Protein AF-A0A814FJP2-F1 (afdb_monomer)

Structure (mmCIF, N/CA/C/O backbone):
data_AF-A0A814FJP2-F1
#
_entry.id   AF-A0A814FJP2-F1
#
loop_
_atom_site.group_PDB
_atom_site.id
_atom_site.type_symbol
_atom_site.label_atom_id
_atom_site.label_alt_id
_atom_site.label_comp_id
_atom_site.label_asym_id
_atom_site.label_entity_id
_atom_site.label_seq_id
_atom_site.pdbx_PDB_ins_code
_atom_site.Cartn_x
_atom_site.Cartn_y
_atom_site.Cartn_z
_atom_site.occupancy
_atom_site.B_iso_or_equiv
_atom_site.auth_seq_id
_atom_site.auth_comp_id
_atom_site.auth_asym_id
_atom_site.auth_atom_id
_atom_site.pdbx_PDB_model_num
ATOM 1 N N . MET A 1 1 ? 11.737 20.132 12.094 1.00 38.03 1 MET A N 1
ATOM 2 C CA . MET A 1 1 ? 10.290 19.843 12.060 1.00 38.03 1 MET A CA 1
ATOM 3 C C . MET A 1 1 ? 10.160 18.371 12.412 1.00 38.03 1 MET A C 1
ATOM 5 O O . MET A 1 1 ? 10.495 17.536 11.584 1.00 38.03 1 MET A O 1
ATOM 9 N N . GLU A 1 2 ? 9.891 18.062 13.679 1.00 38.78 2 GLU A N 1
ATOM 10 C CA . GLU A 1 2 ? 9.868 16.677 14.169 1.00 38.78 2 GLU A CA 1
ATOM 11 C C . GLU A 1 2 ? 8.538 16.016 13.795 1.00 38.78 2 GLU A C 1
ATOM 13 O O . GLU A 1 2 ? 7.476 16.618 13.963 1.00 38.78 2 GLU A O 1
ATOM 18 N N . LEU A 1 3 ? 8.595 14.794 13.254 1.00 41.38 3 LEU A N 1
ATOM 19 C CA . LEU A 1 3 ? 7.397 13.986 13.043 1.00 41.38 3 LEU A CA 1
ATOM 20 C C . LEU A 1 3 ? 6.721 13.735 14.409 1.00 41.38 3 LEU A C 1
ATOM 22 O O . LEU A 1 3 ? 7.418 13.350 15.349 1.00 41.38 3 LEU A O 1
ATOM 26 N N . PRO A 1 4 ? 5.390 13.905 14.531 1.00 45.25 4 PRO A N 1
ATOM 27 C CA . PRO A 1 4 ? 4.648 13.611 15.755 1.00 45.25 4 PRO A CA 1
ATOM 28 C C . PRO A 1 4 ? 5.014 12.245 16.352 1.00 45.25 4 PRO A C 1
ATOM 30 O O . PRO A 1 4 ? 4.994 11.230 15.662 1.00 45.25 4 PRO A O 1
ATOM 33 N N . SER A 1 5 ? 5.295 12.203 17.652 1.00 49.69 5 SER A N 1
ATOM 34 C CA . SER A 1 5 ? 5.772 11.030 18.402 1.00 49.69 5 SER A CA 1
ATOM 35 C C . SER A 1 5 ? 4.885 9.778 18.300 1.00 49.69 5 SER A C 1
ATOM 37 O O . SER A 1 5 ? 5.399 8.665 18.403 1.00 49.69 5 SER A O 1
ATOM 39 N N . PHE A 1 6 ? 3.583 9.925 18.019 1.00 44.34 6 PHE A N 1
ATOM 40 C CA . PHE A 1 6 ? 2.681 8.792 17.758 1.00 44.34 6 PHE A CA 1
ATOM 41 C C . PHE A 1 6 ? 3.005 8.067 16.436 1.00 44.34 6 PHE A C 1
ATOM 43 O O . PHE A 1 6 ? 2.856 6.848 16.343 1.00 44.34 6 PHE A O 1
ATOM 50 N N . LEU A 1 7 ? 3.523 8.794 15.439 1.00 45.22 7 LEU A N 1
ATOM 51 C CA . LEU A 1 7 ? 3.978 8.217 14.175 1.00 45.22 7 LEU A CA 1
ATOM 52 C C . LEU A 1 7 ? 5.210 7.357 14.375 1.00 45.22 7 LEU A C 1
ATOM 54 O O . LEU A 1 7 ? 5.310 6.308 13.755 1.00 45.22 7 LEU A O 1
ATOM 58 N N . ASN A 1 8 ? 6.091 7.740 15.296 1.00 50.94 8 ASN A N 1
ATOM 59 C CA . ASN A 1 8 ? 7.338 7.028 15.542 1.00 50.94 8 ASN A CA 1
ATOM 60 C C . ASN A 1 8 ? 7.103 5.597 16.074 1.00 50.94 8 ASN A C 1
ATOM 62 O O . ASN A 1 8 ? 7.862 4.689 15.743 1.00 50.94 8 ASN A O 1
ATOM 66 N N . ILE A 1 9 ? 6.022 5.372 16.836 1.00 46.47 9 ILE A N 1
ATOM 67 C CA . ILE A 1 9 ? 5.663 4.064 17.423 1.00 46.47 9 ILE A CA 1
ATOM 68 C C . ILE A 1 9 ? 5.040 3.127 16.376 1.00 46.47 9 ILE A C 1
ATOM 70 O O . ILE A 1 9 ? 5.424 1.962 16.278 1.00 46.47 9 ILE A O 1
ATOM 74 N N . ILE A 1 10 ? 4.122 3.631 15.547 1.00 49.72 10 ILE A N 1
ATOM 75 C CA . ILE A 1 10 ? 3.499 2.837 14.472 1.00 49.72 10 ILE A CA 1
ATOM 76 C C . ILE A 1 10 ? 4.499 2.604 13.322 1.00 49.72 10 ILE A C 1
ATOM 78 O O . ILE A 1 10 ? 4.494 1.545 12.691 1.00 49.72 10 ILE A O 1
ATOM 82 N N . GLN A 1 11 ? 5.426 3.545 13.100 1.00 51.03 11 GLN A N 1
ATOM 83 C CA . GLN A 1 11 ? 6.462 3.439 12.073 1.00 51.03 11 GLN A CA 1
ATOM 84 C C . GLN A 1 11 ? 7.515 2.357 12.333 1.00 51.03 11 GLN A C 1
ATOM 86 O O . GLN A 1 11 ? 8.140 1.897 11.380 1.00 51.03 11 GLN A O 1
ATOM 91 N N . THR A 1 12 ? 7.771 1.953 13.581 1.00 51.84 12 THR A N 1
ATOM 92 C CA . THR A 1 12 ? 8.974 1.157 13.880 1.00 51.84 12 THR A CA 1
ATOM 93 C C . THR A 1 12 ? 8.767 -0.342 14.012 1.00 51.84 12 THR A C 1
ATOM 95 O O . THR A 1 12 ? 9.736 -1.056 13.777 1.00 51.84 12 THR A O 1
ATOM 98 N N . THR A 1 13 ? 7.577 -0.845 14.337 1.00 53.72 13 THR A N 1
ATOM 99 C CA . THR A 1 13 ? 7.400 -2.300 14.526 1.00 53.72 13 THR A CA 1
ATOM 100 C C . THR A 1 13 ? 6.739 -2.941 13.314 1.00 53.72 13 THR A C 1
ATOM 102 O O . THR A 1 13 ? 7.348 -3.780 12.663 1.00 53.72 13 THR A O 1
ATOM 105 N N . VAL A 1 14 ? 5.550 -2.478 12.923 1.00 56.75 14 VAL A N 1
ATOM 106 C CA . VAL A 1 14 ? 4.778 -3.109 11.837 1.00 56.75 14 VAL A CA 1
ATOM 107 C C . VAL A 1 14 ? 5.382 -2.812 10.458 1.00 56.75 14 VAL A C 1
ATOM 109 O O . VAL A 1 14 ? 5.433 -3.675 9.587 1.00 56.75 14 VAL A O 1
ATOM 112 N N . LEU A 1 15 ? 5.928 -1.608 10.256 1.00 62.12 15 LEU A N 1
ATOM 113 C CA . LEU A 1 15 ? 6.533 -1.243 8.972 1.00 62.12 15 LEU A CA 1
ATOM 114 C C . LEU A 1 15 ? 7.955 -1.774 8.788 1.00 62.12 15 LEU A C 1
ATOM 116 O O . LEU A 1 15 ? 8.413 -1.858 7.649 1.00 62.12 15 LEU A O 1
ATOM 120 N N . LYS A 1 16 ? 8.687 -2.117 9.857 1.00 65.62 16 LYS A N 1
ATOM 121 C CA . LYS A 1 16 ? 10.016 -2.737 9.711 1.00 65.62 16 LYS A CA 1
ATOM 122 C C . LYS A 1 16 ? 9.920 -4.118 9.074 1.00 65.62 16 LYS A C 1
ATOM 124 O O . LYS A 1 16 ? 10.802 -4.456 8.291 1.00 65.62 16 LYS A O 1
ATOM 129 N N . GLU A 1 17 ? 8.845 -4.851 9.348 1.00 70.00 17 GLU A N 1
ATOM 130 C CA . GLU A 1 17 ? 8.640 -6.198 8.811 1.00 70.00 17 GLU A CA 1
ATOM 131 C C . GLU A 1 17 ? 8.218 -6.210 7.339 1.00 70.00 17 GLU A C 1
ATOM 133 O O . GLU A 1 17 ? 8.417 -7.210 6.652 1.00 70.00 17 GLU A O 1
ATOM 138 N N . LEU A 1 18 ? 7.708 -5.090 6.810 1.00 76.56 18 LEU A N 1
ATOM 139 C CA . LEU A 1 18 ? 7.383 -5.004 5.389 1.00 76.56 18 LEU A CA 1
ATOM 140 C C . LEU A 1 18 ? 8.660 -5.070 4.532 1.00 76.56 18 LEU A C 1
ATOM 142 O O . LEU A 1 18 ? 9.560 -4.233 4.705 1.00 76.56 18 LEU A O 1
ATOM 146 N N . PRO A 1 19 ? 8.749 -6.004 3.571 1.00 80.62 19 PRO A N 1
ATOM 147 C CA . PRO A 1 19 ? 9.910 -6.111 2.702 1.00 80.62 19 PRO A CA 1
ATOM 148 C C . PRO A 1 19 ? 10.013 -4.890 1.783 1.00 80.62 19 PRO A C 1
ATOM 150 O O . PRO A 1 19 ? 9.010 -4.324 1.349 1.00 80.62 19 PRO A O 1
ATOM 153 N N . LYS A 1 20 ? 11.247 -4.491 1.454 1.00 85.81 20 LYS A N 1
ATOM 154 C CA . LYS A 1 20 ? 11.484 -3.541 0.363 1.00 85.81 20 LYS A CA 1
ATOM 155 C C . LYS A 1 20 ? 11.399 -4.286 -0.967 1.00 85.81 20 LYS A C 1
ATOM 157 O O . LYS A 1 20 ? 12.016 -5.340 -1.119 1.00 85.81 20 LYS A O 1
ATOM 162 N N . PHE A 1 21 ? 10.688 -3.726 -1.938 1.00 88.94 21 PHE A N 1
ATOM 163 C CA . PHE A 1 21 ? 10.519 -4.311 -3.261 1.00 88.94 21 PHE A CA 1
ATOM 164 C C . PHE A 1 21 ? 10.954 -3.335 -4.357 1.00 88.94 21 PHE A C 1
ATOM 166 O O . PHE A 1 21 ? 10.560 -2.173 -4.363 1.00 88.94 21 PHE A O 1
ATOM 173 N N . ILE A 1 22 ? 11.809 -3.805 -5.269 1.00 87.50 22 ILE A N 1
ATOM 174 C CA . ILE A 1 22 ? 12.419 -2.980 -6.332 1.00 87.50 22 ILE A CA 1
ATOM 175 C C . ILE A 1 22 ? 12.089 -3.524 -7.739 1.00 87.50 22 ILE A C 1
ATOM 177 O O . ILE A 1 22 ? 12.393 -2.894 -8.750 1.00 87.50 22 ILE A O 1
ATOM 181 N N . GLY A 1 23 ? 11.449 -4.695 -7.814 1.00 87.44 23 GLY A N 1
ATOM 182 C CA . GLY A 1 23 ? 11.151 -5.379 -9.071 1.00 87.44 23 GLY A CA 1
ATOM 183 C C . GLY A 1 23 ? 9.969 -4.789 -9.840 1.00 87.44 23 GLY A C 1
ATOM 184 O O . GLY A 1 23 ? 9.330 -3.831 -9.429 1.00 87.44 23 GLY A O 1
ATOM 185 N N . ASP A 1 24 ? 9.657 -5.407 -10.967 1.00 89.12 24 ASP A N 1
ATOM 186 C CA . ASP A 1 24 ? 8.591 -5.026 -11.899 1.00 89.12 24 ASP A CA 1
ATOM 187 C C . ASP A 1 24 ? 7.353 -5.933 -11.809 1.00 89.12 24 ASP A C 1
ATOM 189 O O . ASP A 1 24 ? 6.383 -5.752 -12.543 1.00 89.12 24 ASP A O 1
ATOM 193 N N . ASN A 1 25 ? 7.357 -6.907 -10.895 1.00 91.69 25 ASN A N 1
ATOM 194 C CA . ASN A 1 25 ? 6.211 -7.781 -10.683 1.00 91.69 25 ASN A CA 1
ATOM 195 C C . ASN A 1 25 ? 5.049 -6.992 -10.062 1.00 91.69 25 ASN A C 1
ATOM 197 O O . ASN A 1 25 ? 4.985 -6.815 -8.845 1.00 91.69 25 ASN A O 1
ATOM 201 N N . ILE A 1 26 ? 4.117 -6.569 -10.917 1.00 88.88 26 ILE A N 1
ATOM 202 C CA . ILE A 1 26 ? 2.949 -5.760 -10.554 1.00 88.88 26 ILE A CA 1
ATOM 203 C C . ILE A 1 26 ? 2.129 -6.417 -9.440 1.00 88.88 26 ILE A C 1
ATOM 205 O O . ILE A 1 26 ? 1.748 -5.732 -8.499 1.00 88.88 26 ILE A O 1
ATOM 209 N N . GLN A 1 27 ? 1.921 -7.738 -9.476 1.00 89.00 27 GLN A N 1
ATOM 210 C CA . GLN A 1 27 ? 1.166 -8.430 -8.424 1.00 89.00 27 GLN A CA 1
ATOM 211 C C . GLN A 1 27 ? 1.826 -8.271 -7.050 1.00 89.00 27 GLN A C 1
ATOM 213 O O . GLN A 1 27 ? 1.136 -8.003 -6.070 1.00 89.00 27 GLN A O 1
ATOM 218 N N . LYS A 1 28 ? 3.160 -8.373 -6.972 1.00 86.12 28 LYS A N 1
ATOM 219 C CA . LYS A 1 28 ? 3.900 -8.154 -5.717 1.00 86.12 28 LYS A CA 1
ATOM 220 C C . LYS A 1 28 ? 3.849 -6.697 -5.261 1.00 86.12 28 LYS A C 1
ATOM 222 O O . LYS A 1 28 ? 3.790 -6.448 -4.060 1.00 86.12 28 LYS A O 1
ATOM 227 N N . VAL A 1 29 ? 3.859 -5.747 -6.200 1.00 89.12 29 VAL A N 1
ATOM 228 C CA . VAL A 1 29 ? 3.688 -4.320 -5.890 1.00 89.12 29 VAL A CA 1
ATOM 229 C C . VAL A 1 29 ? 2.306 -4.078 -5.291 1.00 89.12 29 VAL A C 1
ATOM 231 O O . VAL A 1 29 ? 2.218 -3.526 -4.200 1.00 89.12 29 VAL A O 1
ATOM 234 N N . THR A 1 30 ? 1.241 -4.555 -5.939 1.00 87.50 30 THR A N 1
ATOM 235 C CA . THR A 1 30 ? -0.137 -4.427 -5.443 1.00 87.50 30 THR A CA 1
ATOM 236 C C . THR A 1 30 ? -0.311 -5.076 -4.071 1.00 87.50 30 THR A C 1
ATOM 238 O O . THR A 1 30 ? -0.811 -4.421 -3.165 1.00 87.50 30 THR A O 1
ATOM 241 N N . GLN A 1 31 ? 0.188 -6.302 -3.871 1.00 87.06 31 GLN A N 1
ATOM 242 C CA . GLN A 1 31 ? 0.128 -6.989 -2.572 1.00 87.06 31 GLN A CA 1
ATOM 243 C C . GLN A 1 31 ? 0.814 -6.202 -1.450 1.00 87.06 31 GLN A C 1
ATOM 245 O O . GLN A 1 31 ? 0.307 -6.142 -0.331 1.00 87.06 31 GLN A O 1
ATOM 250 N N . LEU A 1 32 ? 1.969 -5.596 -1.737 1.00 87.31 32 LEU A N 1
ATOM 251 C CA . LEU A 1 32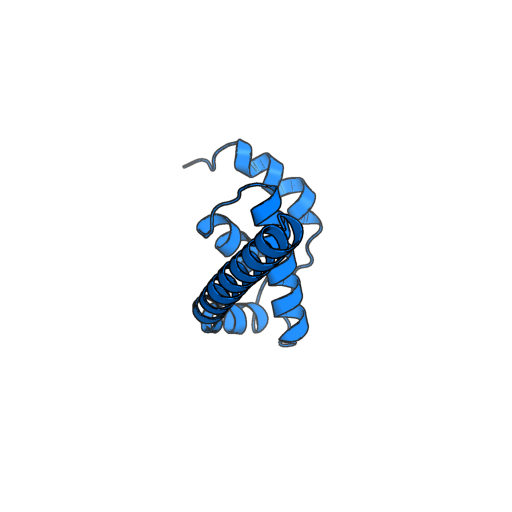 ? 2.687 -4.786 -0.757 1.00 87.31 32 LEU A CA 1
ATOM 252 C C . LEU A 1 32 ? 1.934 -3.492 -0.431 1.00 87.31 32 LEU A C 1
ATOM 254 O O . LEU A 1 32 ? 1.890 -3.097 0.731 1.00 87.31 32 LEU A O 1
ATOM 258 N N . ILE A 1 33 ? 1.327 -2.850 -1.431 1.00 87.00 33 ILE A N 1
ATOM 259 C CA . ILE A 1 33 ? 0.496 -1.660 -1.222 1.00 87.00 33 ILE A CA 1
ATOM 260 C C . ILE A 1 33 ? -0.725 -2.034 -0.368 1.00 87.00 33 ILE A C 1
ATOM 262 O O . ILE A 1 33 ? -0.958 -1.397 0.651 1.00 87.00 33 ILE A O 1
ATOM 266 N N . ASP A 1 34 ? -1.436 -3.117 -0.688 1.00 86.19 34 ASP A N 1
ATOM 267 C CA . ASP A 1 34 ? -2.602 -3.559 0.090 1.00 86.19 34 ASP A CA 1
ATOM 268 C C . ASP A 1 34 ? -2.248 -3.880 1.550 1.00 86.19 34 ASP A C 1
ATOM 270 O O . ASP A 1 34 ? -2.999 -3.526 2.460 1.00 86.19 34 ASP A O 1
ATOM 274 N N . ALA A 1 35 ? -1.079 -4.479 1.802 1.00 83.94 35 ALA A N 1
ATOM 275 C CA . ALA A 1 35 ? -0.586 -4.686 3.161 1.00 83.94 35 ALA A CA 1
ATOM 276 C C . ALA A 1 35 ? -0.340 -3.354 3.894 1.00 83.94 35 ALA A C 1
ATOM 278 O O . ALA A 1 35 ? -0.732 -3.207 5.054 1.00 83.94 35 ALA A O 1
ATOM 279 N N . ILE A 1 36 ? 0.274 -2.370 3.223 1.00 82.69 36 ILE A N 1
ATOM 280 C CA . ILE A 1 36 ? 0.496 -1.024 3.776 1.00 82.69 36 ILE A CA 1
ATOM 281 C C . ILE A 1 36 ? -0.836 -0.366 4.140 1.00 82.69 36 ILE A C 1
ATOM 283 O O . ILE A 1 36 ? -0.951 0.197 5.228 1.00 82.69 36 ILE A O 1
ATOM 287 N N . ASP A 1 37 ? -1.848 -0.473 3.284 1.00 80.88 37 ASP A N 1
ATOM 288 C CA . ASP A 1 37 ? -3.160 0.120 3.540 1.00 80.88 37 ASP A CA 1
ATOM 289 C C . ASP A 1 37 ? -3.916 -0.566 4.668 1.00 80.88 37 ASP A C 1
ATOM 291 O O . ASP A 1 37 ? -4.471 0.127 5.513 1.00 80.88 37 ASP A O 1
ATOM 295 N N . GLN A 1 38 ? -3.892 -1.898 4.755 1.00 79.94 38 GLN A N 1
ATOM 296 C CA . GLN A 1 38 ? -4.505 -2.617 5.879 1.00 79.94 38 GLN A CA 1
ATOM 297 C C . GLN A 1 38 ? -3.894 -2.189 7.218 1.00 79.94 38 GLN A C 1
ATOM 299 O O . GLN A 1 38 ? -4.613 -1.913 8.183 1.00 79.94 38 GLN A O 1
ATOM 304 N N . ILE A 1 39 ? -2.563 -2.068 7.263 1.00 77.25 39 ILE A N 1
ATOM 305 C CA . ILE A 1 39 ? -1.845 -1.530 8.423 1.00 77.25 39 ILE A CA 1
ATOM 306 C C . ILE A 1 39 ? -2.275 -0.081 8.677 1.00 77.25 39 ILE A C 1
ATOM 308 O O . ILE A 1 39 ? -2.503 0.302 9.826 1.00 77.25 39 ILE A O 1
ATOM 312 N N . GLY A 1 40 ? -2.416 0.711 7.615 1.00 76.50 40 GLY A N 1
ATOM 313 C CA . GLY A 1 40 ? -2.896 2.084 7.656 1.00 76.50 40 GLY A CA 1
ATOM 314 C C . GLY A 1 40 ? -4.261 2.235 8.299 1.00 76.50 40 GLY A C 1
ATOM 315 O O . GLY A 1 40 ? -4.402 2.990 9.259 1.00 76.50 40 GLY A O 1
ATOM 316 N N . THR A 1 41 ? -5.244 1.478 7.819 1.00 77.62 41 THR A N 1
ATOM 317 C CA . THR A 1 41 ? -6.613 1.461 8.336 1.00 77.62 41 THR A CA 1
ATOM 318 C C . THR A 1 41 ? -6.643 1.036 9.799 1.00 77.62 41 THR A C 1
ATOM 320 O O . THR A 1 41 ? -7.238 1.736 10.618 1.00 77.62 41 THR A O 1
ATOM 323 N N . PHE A 1 42 ? -5.952 -0.053 10.156 1.00 74.56 42 PHE A N 1
AT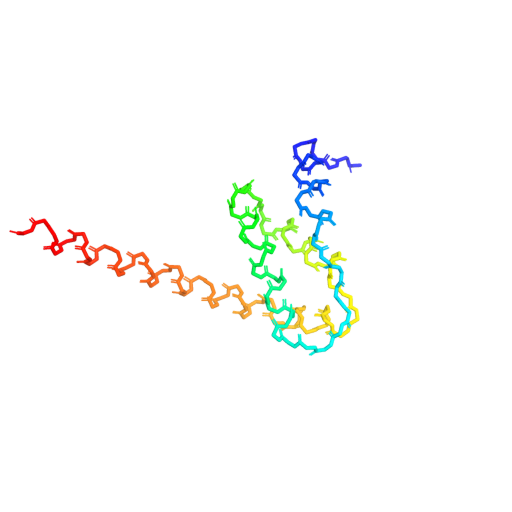OM 324 C CA . PHE A 1 42 ? -5.898 -0.542 11.538 1.00 74.56 42 PHE A CA 1
ATOM 325 C C . PHE A 1 42 ? -5.338 0.513 12.503 1.00 74.56 42 PHE A C 1
ATOM 327 O O . PHE A 1 42 ? -5.841 0.694 13.610 1.00 74.56 42 PHE A O 1
ATOM 334 N N . ASN A 1 43 ? -4.321 1.253 12.060 1.00 70.62 43 ASN A N 1
ATOM 335 C CA . ASN A 1 43 ? -3.630 2.253 12.868 1.00 70.62 43 ASN A CA 1
ATOM 336 C C . ASN A 1 43 ? -4.152 3.689 12.670 1.00 70.62 43 ASN A C 1
ATOM 338 O O . ASN A 1 43 ? -3.572 4.624 13.223 1.00 70.62 43 ASN A O 1
ATOM 342 N N . LYS A 1 44 ? -5.226 3.885 11.889 1.00 74.44 44 LYS A N 1
ATOM 343 C CA . LYS A 1 44 ? -5.781 5.206 11.533 1.00 74.44 44 LYS A CA 1
ATOM 344 C C . LYS A 1 44 ? -4.725 6.173 10.967 1.00 74.44 44 LYS A C 1
ATOM 346 O O . LYS A 1 44 ? -4.725 7.368 11.267 1.00 74.44 44 LYS A O 1
ATOM 351 N N . ILE A 1 45 ? -3.802 5.647 10.164 1.00 75.50 45 ILE A N 1
ATOM 352 C CA . ILE A 1 45 ? -2.775 6.423 9.461 1.00 75.50 45 ILE A CA 1
ATOM 353 C C . ILE A 1 45 ? -3.443 7.196 8.318 1.00 75.50 45 ILE A C 1
ATOM 355 O O . ILE A 1 45 ? -4.296 6.658 7.621 1.00 75.50 45 ILE A O 1
ATOM 359 N N . ASN A 1 46 ? -3.050 8.455 8.111 1.00 77.44 46 ASN A N 1
ATOM 360 C CA . ASN A 1 46 ? -3.565 9.250 6.994 1.00 77.44 46 ASN A CA 1
ATOM 361 C C . ASN A 1 46 ? -2.902 8.890 5.648 1.00 77.44 46 ASN A C 1
ATOM 363 O O . ASN A 1 46 ? -1.778 8.385 5.606 1.00 77.44 46 ASN A O 1
ATOM 367 N N . ASP A 1 47 ? -3.575 9.238 4.548 1.00 77.38 47 ASP A N 1
ATOM 368 C CA . ASP A 1 47 ? -3.137 8.949 3.173 1.00 77.38 47 ASP A CA 1
ATOM 369 C C . ASP A 1 47 ? -1.707 9.440 2.868 1.00 77.38 47 ASP A C 1
ATOM 371 O O . ASP A 1 47 ? -0.950 8.767 2.174 1.00 77.38 47 ASP A O 1
ATOM 375 N N . SER A 1 48 ? -1.301 10.597 3.407 1.00 79.38 48 SER A N 1
ATOM 376 C CA . SER A 1 48 ? 0.034 11.177 3.166 1.00 79.38 48 SER A CA 1
ATOM 377 C C . SER A 1 48 ? 1.154 10.316 3.760 1.00 79.38 48 SER A C 1
ATOM 379 O O . SER A 1 48 ? 2.201 10.079 3.144 1.00 79.38 48 SER A O 1
ATOM 381 N N . LEU A 1 49 ? 0.919 9.789 4.958 1.00 77.50 49 LEU A N 1
ATOM 382 C CA . LEU A 1 49 ? 1.844 8.879 5.614 1.00 77.50 49 LEU A CA 1
ATOM 383 C C . LEU A 1 49 ? 1.850 7.515 4.937 1.00 77.50 49 LEU A C 1
ATOM 385 O O . LEU A 1 49 ? 2.928 6.973 4.724 1.00 77.50 49 LEU A O 1
ATOM 389 N N . LEU A 1 50 ? 0.692 6.992 4.529 1.00 79.50 50 LEU A N 1
ATOM 390 C CA . LEU A 1 50 ? 0.625 5.748 3.756 1.00 79.50 50 LEU A CA 1
ATOM 391 C C . LEU A 1 50 ? 1.400 5.855 2.448 1.00 79.50 50 LEU A C 1
ATOM 393 O O . LEU A 1 50 ? 2.203 4.977 2.128 1.00 79.50 50 LEU A O 1
ATOM 397 N N . HIS A 1 51 ? 1.254 6.982 1.752 1.00 82.06 51 HIS A N 1
ATOM 398 C CA . HIS A 1 51 ? 2.035 7.266 0.562 1.00 82.06 51 HIS A CA 1
ATOM 399 C C . HIS A 1 51 ? 3.537 7.270 0.867 1.00 82.06 51 HIS A C 1
ATOM 401 O O . HIS A 1 51 ? 4.297 6.592 0.181 1.00 82.06 51 HIS A O 1
ATOM 407 N N . SER A 1 52 ? 3.961 7.951 1.935 1.00 82.38 52 SER A N 1
ATOM 408 C CA . SER A 1 52 ? 5.367 7.987 2.366 1.00 82.38 52 SER A CA 1
ATOM 409 C C . SER A 1 52 ? 5.920 6.596 2.709 1.00 82.38 52 SER A C 1
ATOM 411 O O . SER A 1 52 ? 7.081 6.293 2.454 1.00 82.38 52 SER A O 1
ATOM 413 N N . ILE A 1 53 ? 5.097 5.716 3.272 1.00 81.06 53 ILE A N 1
ATOM 414 C CA . ILE A 1 53 ? 5.484 4.335 3.578 1.00 81.06 53 ILE A CA 1
ATOM 415 C C . ILE A 1 53 ? 5.665 3.537 2.284 1.00 81.06 53 ILE A C 1
ATOM 417 O O . ILE A 1 53 ? 6.672 2.841 2.126 1.00 81.06 53 ILE A O 1
ATOM 421 N N . ALA A 1 54 ? 4.732 3.673 1.340 1.00 83.88 54 ALA A N 1
ATOM 422 C CA . ALA A 1 54 ? 4.822 3.038 0.032 1.00 83.88 54 ALA A CA 1
ATOM 423 C C . ALA A 1 54 ? 6.075 3.487 -0.732 1.00 83.88 54 ALA A C 1
ATOM 425 O O . ALA A 1 54 ? 6.774 2.644 -1.286 1.00 83.88 54 ALA A O 1
ATOM 426 N N . THR A 1 55 ? 6.436 4.773 -0.692 1.00 83.62 55 THR A N 1
ATOM 427 C CA . THR A 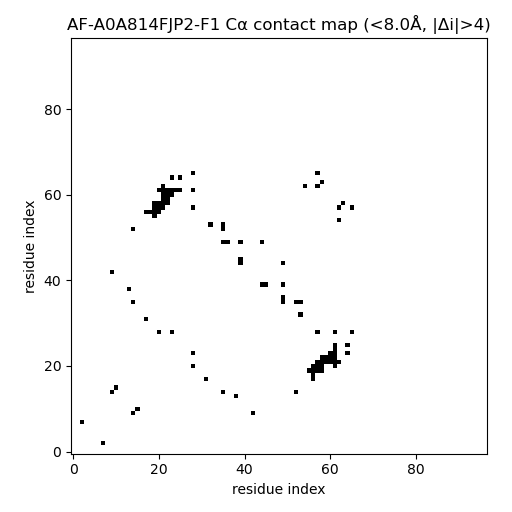1 55 ? 7.654 5.273 -1.355 1.00 83.62 55 THR A CA 1
ATOM 428 C C . THR A 1 55 ? 8.951 4.807 -0.686 1.00 83.62 55 THR A C 1
ATOM 430 O O . THR A 1 55 ? 9.967 4.655 -1.357 1.00 83.62 55 THR A O 1
ATOM 433 N N . ILE A 1 56 ? 8.941 4.518 0.620 1.00 84.81 56 ILE A N 1
ATOM 434 C CA . ILE A 1 56 ? 10.093 3.920 1.317 1.00 84.81 56 ILE A CA 1
ATOM 435 C C . ILE A 1 56 ? 10.258 2.440 0.939 1.00 84.81 56 ILE A C 1
ATOM 437 O O . ILE A 1 56 ? 11.384 1.942 0.798 1.00 84.81 56 ILE A O 1
ATOM 441 N N . LYS A 1 57 ? 9.140 1.715 0.815 1.00 86.44 57 LYS A N 1
ATOM 442 C CA . LYS A 1 57 ? 9.122 0.261 0.599 1.00 86.44 57 LYS A CA 1
ATOM 443 C C . LYS A 1 57 ? 9.165 -0.144 -0.867 1.00 86.44 57 LYS A C 1
ATOM 445 O O . LYS A 1 57 ? 9.613 -1.250 -1.158 1.00 86.44 57 LYS A O 1
ATOM 450 N N . LEU A 1 58 ? 8.799 0.744 -1.781 1.00 89.62 58 LEU A N 1
ATOM 451 C CA . LEU A 1 58 ? 8.912 0.543 -3.219 1.00 89.62 58 LEU A CA 1
ATOM 452 C C . LEU A 1 58 ? 10.108 1.331 -3.752 1.00 89.62 58 LEU A C 1
ATOM 454 O O . LEU A 1 58 ? 10.261 2.514 -3.476 1.00 89.62 58 LEU A O 1
ATOM 458 N N . GLY A 1 59 ? 10.970 0.681 -4.527 1.00 87.81 59 GLY A N 1
ATOM 459 C CA . GLY A 1 59 ? 12.068 1.338 -5.240 1.00 87.81 59 GLY A CA 1
ATOM 460 C C . GLY A 1 59 ? 12.074 0.982 -6.722 1.00 87.81 59 GLY A C 1
ATOM 461 O O . GLY A 1 59 ? 11.386 0.059 -7.144 1.00 87.81 59 GLY A O 1
ATOM 462 N N . GLY A 1 60 ? 12.872 1.691 -7.521 1.00 90.50 60 GLY A N 1
ATOM 463 C CA . GLY A 1 60 ? 13.077 1.366 -8.937 1.00 90.50 60 GLY A CA 1
ATOM 464 C C . GLY A 1 60 ? 11.770 1.239 -9.729 1.00 90.50 60 GLY A C 1
ATOM 465 O O . GLY A 1 60 ? 10.883 2.086 -9.620 1.00 90.50 60 GLY A O 1
ATOM 466 N N . SER A 1 61 ? 11.643 0.161 -10.507 1.00 91.12 61 SER A N 1
ATOM 467 C CA . SER A 1 61 ? 10.467 -0.101 -11.347 1.00 91.12 61 SER A CA 1
ATOM 468 C C . SER A 1 61 ? 9.171 -0.222 -10.543 1.00 91.12 61 SER A C 1
ATOM 470 O O . SER A 1 61 ? 8.124 0.223 -11.011 1.00 91.12 61 SER A O 1
ATOM 472 N N . ALA A 1 62 ? 9.243 -0.753 -9.319 1.00 91.81 62 ALA A N 1
ATOM 473 C CA . ALA A 1 62 ? 8.095 -0.875 -8.427 1.00 91.81 62 ALA A CA 1
ATOM 474 C C . ALA A 1 62 ? 7.524 0.496 -8.044 1.00 91.81 62 ALA A C 1
ATOM 476 O O . ALA A 1 62 ? 6.312 0.711 -8.090 1.00 91.81 62 ALA A O 1
ATOM 477 N N . PHE A 1 63 ? 8.413 1.431 -7.690 1.00 91.50 63 PHE A N 1
ATOM 478 C CA . PHE A 1 63 ? 8.036 2.801 -7.354 1.00 91.50 63 PHE A CA 1
ATOM 479 C C . PHE A 1 63 ? 7.436 3.515 -8.564 1.00 91.50 63 PHE A C 1
ATOM 481 O O . PHE A 1 63 ? 6.365 4.096 -8.448 1.00 91.50 63 PHE A O 1
ATOM 488 N N . ASN A 1 64 ? 8.081 3.411 -9.729 1.00 91.81 64 ASN A N 1
ATOM 489 C CA . ASN A 1 64 ? 7.594 4.049 -10.952 1.00 91.81 64 ASN A CA 1
ATOM 490 C C . ASN A 1 64 ? 6.194 3.555 -11.331 1.00 91.81 64 ASN A C 1
ATOM 492 O O . ASN A 1 64 ? 5.337 4.345 -11.719 1.00 91.81 64 ASN A O 1
ATOM 496 N N . TRP A 1 65 ? 5.942 2.249 -11.214 1.00 92.62 65 TRP A N 1
ATOM 497 C CA . TRP A 1 65 ? 4.609 1.710 -11.456 1.00 92.62 65 TRP A CA 1
ATOM 498 C C . TRP A 1 65 ? 3.600 2.261 -10.446 1.00 92.62 65 TRP A C 1
ATOM 500 O O . TRP A 1 65 ? 2.552 2.757 -10.850 1.00 92.62 65 TRP A O 1
ATOM 510 N N . TYR A 1 66 ? 3.920 2.230 -9.150 1.00 90.06 66 TYR A N 1
ATOM 511 C CA . TYR A 1 66 ? 3.032 2.754 -8.113 1.00 90.06 66 TYR A CA 1
ATOM 512 C C . TYR A 1 66 ? 2.716 4.237 -8.315 1.00 90.06 66 TYR A C 1
ATOM 514 O O . TYR A 1 66 ? 1.548 4.614 -8.292 1.00 90.06 66 TYR A O 1
ATOM 522 N N . ASP A 1 67 ? 3.724 5.070 -8.572 1.00 90.38 67 ASP A N 1
ATOM 523 C CA . ASP A 1 67 ? 3.546 6.514 -8.717 1.00 90.38 67 ASP A CA 1
ATOM 524 C C . ASP A 1 67 ? 2.634 6.870 -9.900 1.00 90.38 67 ASP A C 1
ATOM 526 O O . ASP A 1 67 ? 1.778 7.747 -9.782 1.00 90.38 67 ASP A O 1
ATOM 530 N N . ASN A 1 68 ? 2.733 6.107 -10.994 1.00 92.81 68 ASN A N 1
ATOM 531 C CA . ASN A 1 68 ? 1.873 6.247 -12.169 1.00 92.81 68 ASN A CA 1
ATOM 532 C C . ASN A 1 68 ? 0.438 5.730 -11.960 1.00 92.81 68 ASN A C 1
ATOM 534 O O . ASN A 1 68 ? -0.459 6.123 -12.700 1.00 92.81 68 ASN A O 1
ATOM 538 N N . ASN A 1 69 ? 0.207 4.840 -10.988 1.00 90.31 69 ASN A N 1
ATOM 539 C CA . ASN A 1 69 ? -1.080 4.157 -10.797 1.00 90.31 69 ASN A CA 1
ATOM 540 C C . ASN A 1 69 ? -1.792 4.519 -9.480 1.00 90.31 69 ASN A C 1
ATOM 542 O O . ASN A 1 69 ? -2.926 4.090 -9.264 1.00 90.31 69 ASN A O 1
ATOM 546 N N . LYS A 1 70 ? -1.172 5.313 -8.599 1.00 85.50 70 LYS A N 1
ATOM 547 C CA . LYS A 1 70 ? -1.686 5.624 -7.252 1.00 85.50 70 LYS A CA 1
ATOM 548 C C . LYS A 1 70 ? -3.098 6.222 -7.245 1.00 85.50 70 LYS A C 1
ATOM 550 O O . LYS A 1 70 ? -3.915 5.820 -6.422 1.00 85.50 70 LYS A O 1
ATOM 555 N N . GLU A 1 71 ? -3.425 7.103 -8.191 1.00 85.50 71 GLU A N 1
ATOM 556 C CA . GLU A 1 71 ? -4.762 7.714 -8.283 1.00 85.50 71 GLU A CA 1
ATOM 557 C C . GLU A 1 71 ? -5.829 6.707 -8.736 1.00 85.50 71 GLU A C 1
ATOM 559 O O . GLU A 1 71 ? -6.953 6.696 -8.226 1.00 85.50 71 GLU A O 1
ATOM 564 N N . THR A 1 72 ? -5.474 5.808 -9.660 1.00 87.56 72 THR A N 1
ATOM 565 C CA . THR A 1 72 ? -6.354 4.719 -10.102 1.00 87.56 72 THR A CA 1
ATOM 566 C C . THR A 1 72 ? -6.602 3.729 -8.970 1.00 87.56 72 THR A C 1
ATOM 568 O O . THR A 1 72 ? -7.753 3.376 -8.721 1.00 87.56 72 THR A O 1
ATOM 571 N N . LEU A 1 73 ? -5.553 3.335 -8.242 1.00 83.00 73 LEU A N 1
ATOM 572 C CA . LEU A 1 73 ? -5.657 2.459 -7.072 1.00 83.00 73 LEU A CA 1
ATOM 573 C C . LEU A 1 73 ? -6.547 3.082 -5.991 1.00 83.00 73 LEU A C 1
ATOM 575 O O . LEU A 1 73 ? -7.434 2.421 -5.454 1.00 83.00 73 LEU A O 1
ATOM 579 N N . ARG A 1 74 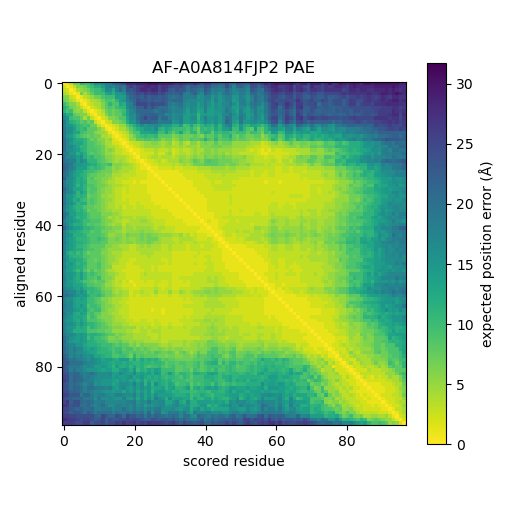? -6.368 4.379 -5.721 1.00 79.81 74 ARG A N 1
ATOM 580 C CA . ARG A 1 74 ? -7.203 5.129 -4.779 1.00 79.81 74 ARG A CA 1
ATOM 581 C C . ARG A 1 74 ? -8.673 5.134 -5.202 1.00 79.81 74 ARG A C 1
ATOM 583 O O . ARG A 1 74 ? -9.550 4.841 -4.394 1.00 79.81 74 ARG A O 1
ATOM 590 N N . SER A 1 75 ? -8.938 5.408 -6.477 1.00 77.75 75 SER A N 1
ATOM 591 C CA . SER A 1 75 ? -10.298 5.432 -7.024 1.00 77.75 75 SER A CA 1
ATOM 592 C C . SER A 1 75 ? -10.969 4.060 -6.938 1.00 77.75 75 SER A C 1
ATOM 594 O O . SER A 1 75 ? -12.087 3.958 -6.440 1.00 77.75 75 SER A O 1
ATOM 596 N N . GLN A 1 76 ? -10.279 2.993 -7.359 1.00 79.06 76 GLN A N 1
ATOM 597 C CA . GLN A 1 76 ? -10.788 1.618 -7.284 1.00 79.06 76 GLN A CA 1
ATOM 598 C C . GLN A 1 76 ? -11.178 1.228 -5.856 1.00 79.06 76 GLN A C 1
ATOM 600 O O . GLN A 1 76 ? -12.204 0.587 -5.648 1.00 79.06 76 GLN A O 1
ATOM 605 N N . ARG A 1 77 ? -10.405 1.665 -4.863 1.00 72.38 77 ARG A N 1
ATOM 606 C CA . ARG A 1 77 ? -10.691 1.386 -3.453 1.00 72.38 77 ARG A CA 1
ATOM 607 C C . ARG A 1 77 ? -11.935 2.092 -2.946 1.00 72.38 77 ARG A C 1
ATOM 609 O O . ARG A 1 77 ? -12.735 1.452 -2.272 1.00 72.38 77 ARG A O 1
ATOM 616 N N . TYR A 1 78 ? -12.134 3.362 -3.297 1.00 73.12 78 TYR A N 1
ATOM 617 C CA . TYR A 1 78 ? -13.368 4.062 -2.935 1.00 73.12 78 TYR A CA 1
ATOM 618 C C . TYR A 1 78 ? -14.600 3.392 -3.547 1.00 73.12 78 TYR A C 1
ATOM 620 O O . TYR A 1 78 ? -15.601 3.220 -2.856 1.00 73.12 78 TYR A O 1
ATOM 628 N N . T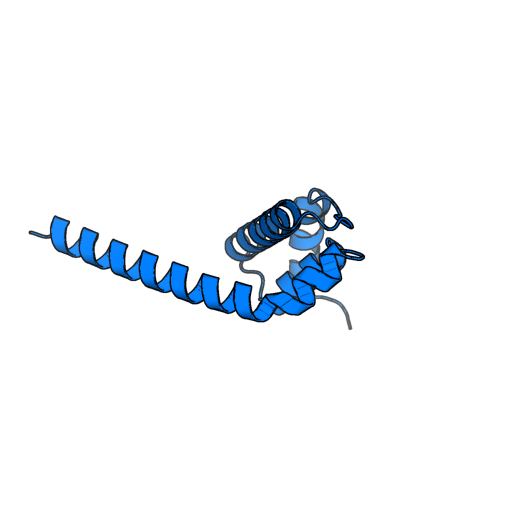YR A 1 79 ? -14.508 2.944 -4.803 1.00 64.56 79 TYR A N 1
ATOM 629 C CA . TYR A 1 79 ? -15.587 2.184 -5.437 1.00 64.56 79 TYR A CA 1
ATOM 630 C C . TYR A 1 79 ? -15.868 0.853 -4.722 1.00 64.56 79 TYR A C 1
ATOM 632 O O . TYR A 1 79 ? -17.027 0.524 -4.478 1.00 64.56 79 TYR A 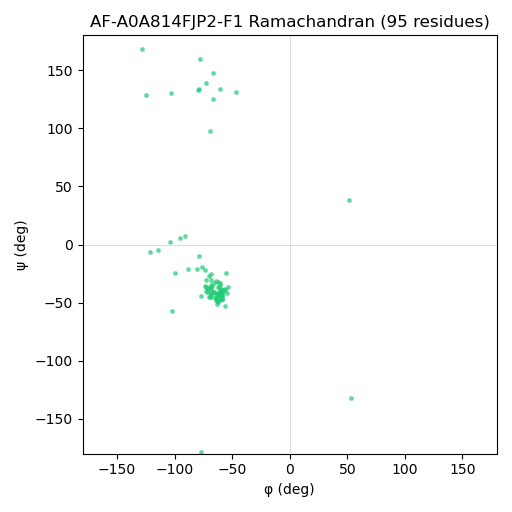O 1
ATOM 640 N N . THR A 1 80 ? -14.836 0.094 -4.344 1.00 72.06 80 THR A N 1
ATOM 641 C CA . THR A 1 80 ? -15.007 -1.181 -3.626 1.00 72.06 80 THR A CA 1
ATOM 642 C C . THR A 1 80 ? -15.583 -0.995 -2.221 1.00 72.06 80 THR A C 1
ATOM 644 O O . THR A 1 80 ? -16.460 -1.762 -1.822 1.00 72.06 80 THR A O 1
ATOM 647 N N . ALA A 1 81 ? -15.132 0.023 -1.483 1.00 68.00 81 ALA A N 1
ATOM 648 C CA . ALA A 1 81 ? -15.651 0.330 -0.151 1.00 68.00 81 ALA A CA 1
ATOM 649 C C . ALA A 1 81 ? -17.142 0.693 -0.215 1.00 68.00 81 ALA A C 1
ATOM 651 O O . ALA A 1 81 ? -17.955 0.061 0.451 1.00 68.00 81 ALA A O 1
ATOM 652 N N . ALA A 1 82 ? -17.514 1.609 -1.116 1.00 68.25 82 ALA A N 1
ATOM 653 C CA . ALA A 1 82 ? -18.905 2.011 -1.303 1.00 68.25 82 ALA A CA 1
ATOM 654 C C . ALA A 1 82 ? -19.817 0.830 -1.684 1.00 68.25 82 ALA A C 1
ATOM 656 O O . ALA A 1 82 ? -20.938 0.726 -1.194 1.00 68.25 82 ALA A O 1
ATOM 657 N N . ASN A 1 83 ? -19.338 -0.086 -2.530 1.00 69.81 83 ASN A N 1
ATOM 658 C CA . ASN A 1 83 ? -20.111 -1.269 -2.907 1.00 69.81 83 ASN A CA 1
ATOM 659 C C . ASN A 1 83 ? -20.251 -2.278 -1.760 1.00 69.81 83 ASN A C 1
ATOM 661 O O . ASN A 1 83 ? -21.312 -2.881 -1.619 1.00 69.81 83 ASN A O 1
ATOM 665 N N . THR A 1 84 ? -19.211 -2.455 -0.942 1.00 73.88 84 THR A N 1
ATOM 666 C CA . THR A 1 84 ? -19.274 -3.324 0.245 1.00 73.88 84 THR A CA 1
ATOM 667 C C . THR A 1 84 ? -20.306 -2.804 1.244 1.00 73.88 84 THR A C 1
ATOM 669 O O . THR A 1 84 ? -21.155 -3.571 1.692 1.00 73.88 84 THR A O 1
ATOM 672 N N . ASP A 1 85 ? -20.300 -1.497 1.513 1.00 76.00 85 ASP A N 1
ATOM 673 C CA . ASP A 1 85 ? -21.255 -0.863 2.427 1.00 76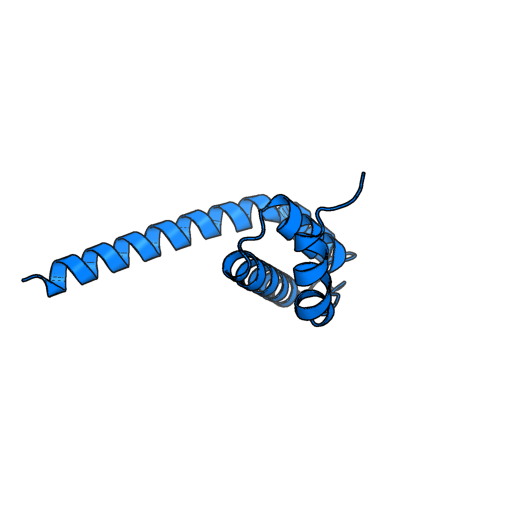.00 85 ASP A CA 1
ATOM 674 C C . ASP A 1 85 ? -22.700 -1.009 1.922 1.00 76.00 85 ASP A C 1
ATOM 676 O O . ASP A 1 85 ? -23.602 -1.355 2.684 1.00 76.00 85 ASP A O 1
ATOM 680 N N . LEU A 1 86 ? -22.926 -0.811 0.617 1.00 74.50 86 LEU A N 1
ATOM 681 C CA . LEU A 1 86 ? -24.244 -0.987 -0.000 1.00 74.50 86 LEU A CA 1
ATOM 682 C C . LEU A 1 86 ? -24.755 -2.429 0.104 1.00 74.50 86 LEU A C 1
ATOM 684 O O . LEU A 1 86 ? -25.934 -2.636 0.389 1.00 74.50 86 LEU A O 1
ATOM 688 N N . LEU A 1 87 ? -23.889 -3.419 -0.127 1.00 78.00 87 LEU A N 1
ATOM 689 C CA . LEU A 1 87 ? -24.246 -4.833 0.011 1.00 78.00 87 LEU A CA 1
ATOM 690 C C . LEU A 1 87 ? -24.609 -5.169 1.460 1.00 78.00 87 LEU A C 1
ATOM 692 O O . LEU A 1 87 ? -25.632 -5.807 1.699 1.00 78.00 87 LEU A O 1
ATOM 696 N N . GLN A 1 88 ? -23.826 -4.681 2.421 1.00 79.12 88 GLN A N 1
ATOM 697 C CA .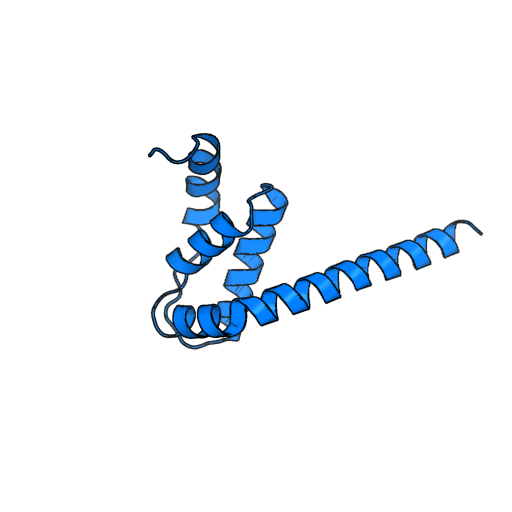 GLN A 1 88 ? -24.092 -4.910 3.836 1.00 79.12 88 GLN A CA 1
ATOM 698 C C . GLN A 1 88 ? -25.419 -4.275 4.282 1.00 79.12 88 GLN A C 1
ATOM 700 O O . GLN A 1 88 ? -26.218 -4.933 4.946 1.00 79.12 88 GLN A O 1
ATOM 705 N N . MET A 1 89 ? -25.722 -3.052 3.836 1.00 79.25 89 MET A N 1
ATOM 706 C CA . MET A 1 89 ? -27.014 -2.404 4.102 1.00 79.25 89 MET A CA 1
ATOM 707 C C . MET A 1 89 ? -28.203 -3.188 3.520 1.00 79.25 89 MET A C 1
ATOM 709 O O . MET A 1 89 ? -29.265 -3.255 4.140 1.00 79.25 89 MET A O 1
ATOM 713 N N . GLN A 1 90 ? -28.052 -3.790 2.334 1.00 81.19 90 GLN A N 1
ATOM 714 C CA . GLN A 1 90 ? -29.096 -4.629 1.731 1.00 81.19 90 GLN A CA 1
ATOM 715 C C . GLN A 1 90 ? -29.318 -5.934 2.505 1.00 81.19 90 GLN A C 1
ATOM 717 O O . GLN A 1 90 ? -30.455 -6.401 2.616 1.00 81.19 90 GLN A O 1
ATOM 722 N N . GLU A 1 91 ? -28.248 -6.528 3.028 1.00 77.81 91 GLU A N 1
ATOM 723 C CA . GLU A 1 91 ? -28.304 -7.757 3.818 1.00 77.81 91 GLU A CA 1
ATOM 724 C C . GLU A 1 91 ? -28.961 -7.515 5.184 1.00 77.81 91 GLU A C 1
ATOM 726 O O . GLU A 1 91 ? -29.896 -8.227 5.554 1.00 77.81 91 GLU A O 1
ATOM 731 N N . GLU A 1 92 ? -28.575 -6.437 5.872 1.00 79.69 92 GLU A N 1
ATOM 732 C CA . GLU A 1 92 ? -29.187 -6.005 7.135 1.00 79.69 92 GLU A CA 1
ATOM 733 C C . GLU A 1 92 ? -30.691 -5.727 6.971 1.00 79.69 92 GLU A C 1
ATOM 735 O O . GLU A 1 92 ? -31.506 -6.206 7.767 1.00 79.69 92 GLU A O 1
ATOM 740 N N . ALA A 1 93 ? -31.080 -5.033 5.893 1.00 78.88 93 ALA A N 1
ATOM 741 C CA . ALA A 1 93 ? -32.482 -4.776 5.562 1.00 78.88 93 ALA A CA 1
ATOM 742 C C . ALA A 1 93 ? -33.285 -6.063 5.293 1.00 78.88 93 ALA A C 1
ATOM 744 O O . ALA A 1 93 ? -34.474 -6.118 5.606 1.00 78.88 93 ALA A O 1
ATOM 745 N N . ARG A 1 94 ? -32.653 -7.108 4.742 1.00 75.44 94 ARG A N 1
ATOM 746 C CA . ARG A 1 94 ? -33.282 -8.420 4.514 1.00 75.44 94 ARG A CA 1
ATOM 747 C C . ARG A 1 94 ? -33.498 -9.213 5.797 1.00 75.44 94 ARG A C 1
ATOM 749 O O . ARG A 1 94 ? -34.498 -9.911 5.894 1.00 75.44 94 ARG A O 1
ATOM 756 N N . THR A 1 95 ? -32.582 -9.123 6.757 1.00 77.12 95 THR A N 1
ATOM 757 C CA . THR A 1 95 ? -32.683 -9.839 8.042 1.00 77.12 95 THR A CA 1
ATOM 758 C C . THR A 1 95 ? -33.62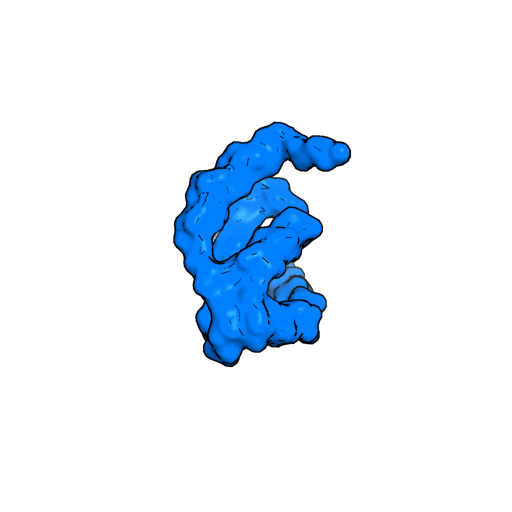8 -9.186 9.055 1.00 77.12 95 THR A C 1
ATOM 760 O O . THR A 1 95 ? -33.925 -9.790 10.081 1.00 77.12 95 THR A O 1
ATOM 763 N N . CYS A 1 96 ? -34.098 -7.963 8.787 1.00 63.56 96 CYS A N 1
ATOM 764 C CA . CYS A 1 96 ? -35.054 -7.240 9.633 1.00 63.56 96 CYS A CA 1
ATOM 765 C C . CYS A 1 96 ? -36.536 -7.488 9.263 1.00 63.56 96 CYS A C 1
ATOM 767 O O . CYS A 1 96 ? -37.409 -6.809 9.808 1.00 63.56 96 CYS A O 1
ATOM 769 N N . LEU A 1 97 ? -36.816 -8.426 8.349 1.00 51.38 97 LEU A N 1
ATOM 770 C CA . LEU A 1 97 ? -38.152 -8.900 7.951 1.00 51.38 97 LEU A CA 1
ATOM 771 C C . LEU A 1 97 ? -38.365 -10.345 8.412 1.00 51.38 97 LEU A C 1
ATOM 773 O O . LEU A 1 97 ? -39.511 -10.655 8.807 1.00 51.38 97 LEU A O 1
#

Nearest PDB structures (foldseek):
  6yef-assembly1_t  TM=4.566E-01  e=8.762E+00  Staphylococcus aureus subsp. aureus NCTC 8325

Foldseek 3Di:
DDDPPLCVVLCPDQLVPQAADEDQPVVVLVVSLVSLVVSCVVSVNDPVVSVVSSCVRYHHNSNVVCVVCVVVVVVVVVVVVVVVVVVVVVVVVVVVD

Mean predicted aligned error: 9.37 Å

Sequence (97 aa):
MELPSFLNIIQTTVLKELPKFIGDNIQKVTQLIDAIDQIGTFNKINDSLLHSIATIKLGGSAFNWYDNNKETLRSQRYYTAANTDLLQMQEEARTCL

Solvent-accessible surface area (backbone atoms only — not comparable to full-atom values): 5588 Å² total; per-residue (Å²): 137,81,78,60,71,73,53,58,62,61,54,58,59,69,54,62,71,54,72,73,42,50,57,74,57,60,69,61,47,50,53,53,48,53,51,50,48,54,54,23,63,78,68,70,54,52,72,70,57,49,49,53,50,49,58,72,30,25,33,67,52,27,31,56,51,45,72,77,39,48,68,59,54,52,52,54,48,55,54,51,52,55,50,51,54,52,51,52,53,55,51,55,60,59,74,75,112

pLDDT: mean 75.97, std 14.09, range [38.03, 92.81]

Radius of gyration: 16.42 Å; Cα contacts (8 Å, |Δi|>4): 52; chains: 1; bounding box: 51×30×31 Å

Organism: NCBI:txid392033

Secondary structure (DSSP, 8-state):
-PPPHHHHHHHHTHHHHSPPB-S--HHHHHHHHHHHHHHHHHTT--HHHHHHHHHHHB-HHHHHHHHHHHHHHHHHHHHHHHHHHHHHHHHHHHHT-